Protein AF-A0A381P7U5-F1 (afdb_monomer_lite)

Radius of gyration: 20.7 Å; chains: 1; bounding box: 43×52×46 Å

Structure (mmCIF, N/CA/C/O backbone):
data_AF-A0A381P7U5-F1
#
_entry.id   AF-A0A381P7U5-F1
#
loop_
_atom_site.group_PDB
_atom_site.id
_atom_site.type_symbol
_atom_site.label_atom_id
_atom_site.label_alt_id
_atom_site.label_comp_id
_atom_site.label_asym_id
_atom_site.label_entity_id
_atom_site.label_seq_id
_atom_site.pdbx_PDB_ins_code
_atom_site.Cartn_x
_atom_site.Cartn_y
_atom_site.Cartn_z
_atom_site.occupancy
_atom_site.B_iso_or_equiv
_atom_site.auth_seq_id
_atom_site.auth_comp_id
_atom_site.auth_asym_id
_atom_site.auth_atom_id
_atom_site.pdbx_PDB_model_num
ATOM 1 N N . MET A 1 1 ? 6.113 -30.431 -19.915 1.00 52.41 1 MET A N 1
ATOM 2 C CA . MET A 1 1 ? 6.191 -29.893 -18.535 1.00 52.41 1 MET A CA 1
ATOM 3 C C . MET A 1 1 ? 5.111 -30.551 -17.692 1.00 52.41 1 MET A C 1
ATOM 5 O O . MET A 1 1 ? 3.971 -30.616 -18.134 1.00 52.41 1 MET A O 1
ATOM 9 N N . ASN A 1 2 ? 5.480 -31.118 -16.543 1.00 53.91 2 ASN A N 1
ATOM 10 C CA . ASN A 1 2 ? 4.606 -31.970 -15.734 1.00 53.91 2 ASN A CA 1
ATOM 11 C C . ASN A 1 2 ? 3.598 -31.109 -14.941 1.00 53.91 2 ASN A C 1
ATOM 13 O O . ASN A 1 2 ? 4.009 -30.152 -14.292 1.00 53.91 2 ASN A O 1
ATOM 17 N N . ARG A 1 3 ? 2.288 -31.412 -14.974 1.00 59.19 3 ARG A N 1
ATOM 18 C CA . ARG A 1 3 ? 1.228 -30.559 -14.369 1.00 59.19 3 ARG A CA 1
ATOM 19 C C . ARG A 1 3 ? 1.445 -30.266 -12.874 1.00 59.19 3 ARG A C 1
ATOM 21 O O . ARG A 1 3 ? 1.035 -29.216 -12.385 1.00 59.19 3 ARG A O 1
ATOM 28 N N . LEU A 1 4 ? 2.138 -31.165 -12.176 1.00 63.44 4 LEU A N 1
ATOM 29 C CA . LEU A 1 4 ? 2.492 -31.045 -10.760 1.00 63.44 4 LEU A CA 1
ATOM 30 C C . LEU A 1 4 ? 3.448 -29.870 -10.468 1.00 63.44 4 LEU A C 1
ATOM 32 O O . LEU A 1 4 ? 3.352 -29.265 -9.401 1.00 63.44 4 LEU A O 1
ATOM 36 N N . SER A 1 5 ? 4.319 -29.480 -11.411 1.00 63.09 5 SER A N 1
ATOM 37 C CA . SER A 1 5 ? 5.276 -28.381 -11.190 1.00 63.09 5 SER A CA 1
ATOM 38 C C . SER A 1 5 ? 4.623 -26.997 -11.266 1.00 63.09 5 SER A C 1
ATOM 40 O O . SER A 1 5 ? 5.039 -26.074 -10.570 1.00 63.09 5 SER A O 1
ATOM 42 N N . ILE A 1 6 ? 3.561 -26.855 -12.067 1.00 64.44 6 ILE A N 1
ATOM 43 C CA . ILE A 1 6 ? 2.823 -25.594 -12.231 1.00 64.44 6 ILE A CA 1
ATOM 44 C C . ILE A 1 6 ? 2.071 -25.256 -10.937 1.00 64.44 6 ILE A C 1
ATOM 46 O O . ILE A 1 6 ? 2.144 -24.132 -10.449 1.00 64.44 6 ILE A O 1
ATOM 50 N N . ILE A 1 7 ? 1.399 -26.240 -10.332 1.00 66.44 7 ILE A N 1
ATOM 51 C CA . ILE A 1 7 ? 0.646 -26.039 -9.085 1.00 66.44 7 ILE A CA 1
ATOM 52 C C . ILE A 1 7 ? 1.585 -25.641 -7.938 1.00 66.44 7 ILE A C 1
ATOM 54 O O . ILE A 1 7 ? 1.276 -24.704 -7.207 1.00 66.44 7 ILE A O 1
ATOM 58 N N . SER A 1 8 ? 2.755 -26.279 -7.813 1.00 70.94 8 SER A N 1
ATOM 59 C CA . SER A 1 8 ? 3.735 -25.939 -6.769 1.00 70.94 8 SER A CA 1
ATOM 60 C C . SER A 1 8 ? 4.269 -24.504 -6.896 1.00 70.94 8 SER A C 1
ATOM 62 O O . SER A 1 8 ? 4.424 -23.813 -5.890 1.00 70.94 8 SER A O 1
ATOM 64 N N . TYR A 1 9 ? 4.477 -24.022 -8.126 1.00 75.19 9 TYR A N 1
ATOM 65 C CA . TYR A 1 9 ? 4.972 -22.668 -8.386 1.00 75.19 9 TYR A CA 1
ATOM 66 C C . TYR A 1 9 ? 3.918 -21.583 -8.102 1.00 75.19 9 TYR A C 1
ATOM 68 O O . TYR A 1 9 ? 4.222 -20.540 -7.525 1.00 75.19 9 TYR A O 1
ATOM 76 N N . TYR A 1 10 ? 2.656 -21.830 -8.464 1.00 79.06 10 TYR A N 1
ATOM 77 C CA . TYR A 1 10 ? 1.573 -20.858 -8.281 1.00 79.06 10 TYR A CA 1
ATOM 78 C C . TYR A 1 10 ? 0.824 -20.991 -6.948 1.00 79.06 10 TYR A C 1
ATOM 80 O O . TYR A 1 10 ? -0.001 -20.123 -6.657 1.00 79.06 10 TYR A O 1
ATOM 88 N N . LYS A 1 11 ? 1.116 -22.005 -6.115 1.00 82.75 11 LYS A N 1
ATOM 89 C CA . LYS A 1 11 ? 0.393 -22.278 -4.856 1.00 82.75 11 LYS A CA 1
ATOM 90 C C . LYS A 1 11 ? 0.226 -21.036 -3.984 1.00 82.75 11 LYS A C 1
ATOM 92 O O . LYS A 1 11 ? -0.879 -20.738 -3.552 1.00 82.75 11 LYS A O 1
ATOM 97 N N . TRP A 1 12 ? 1.289 -20.254 -3.809 1.00 78.62 12 TRP A N 1
ATOM 98 C CA . TRP A 1 12 ? 1.266 -19.050 -2.978 1.00 78.62 12 TRP A CA 1
ATOM 99 C C . TRP A 1 12 ? 0.408 -17.934 -3.572 1.00 78.62 12 TRP A C 1
ATOM 101 O O . TRP A 1 12 ? -0.322 -17.269 -2.842 1.00 78.62 12 TRP A O 1
ATOM 111 N N . LYS A 1 13 ? 0.432 -17.765 -4.900 1.00 82.31 13 LYS A N 1
ATOM 112 C CA . LYS A 1 13 ? -0.448 -16.810 -5.585 1.00 82.31 13 LYS A CA 1
ATOM 113 C C . LYS A 1 13 ? -1.907 -17.239 -5.450 1.00 82.31 13 LYS A C 1
ATOM 115 O O . LYS A 1 13 ? -2.740 -16.418 -5.090 1.00 82.31 13 LYS A O 1
ATOM 120 N N . ILE A 1 14 ? -2.208 -18.514 -5.684 1.00 86.38 14 ILE A N 1
ATOM 121 C CA . ILE A 1 14 ? -3.569 -19.055 -5.576 1.00 86.38 14 ILE A CA 1
ATOM 122 C C . ILE A 1 14 ? -4.095 -18.907 -4.142 1.00 86.38 14 ILE A C 1
ATOM 124 O O . ILE A 1 14 ? -5.218 -18.447 -3.958 1.00 86.38 14 ILE A O 1
ATOM 128 N N . LEU A 1 15 ? -3.275 -19.218 -3.133 1.00 88.25 15 LEU A N 1
ATOM 129 C CA . LEU A 1 15 ? -3.626 -19.038 -1.722 1.00 88.25 15 LEU A CA 1
ATOM 130 C C . LEU A 1 15 ? -3.909 -17.572 -1.386 1.00 88.25 15 LEU A C 1
ATOM 132 O O . LEU A 1 15 ? -4.929 -17.278 -0.769 1.00 88.25 15 LEU A O 1
ATOM 136 N N . PHE A 1 16 ? -3.053 -16.648 -1.828 1.00 86.06 16 PHE A N 1
ATOM 137 C CA . PHE A 1 16 ? -3.252 -15.217 -1.598 1.00 86.06 16 PHE A CA 1
ATOM 138 C C . PHE A 1 16 ? -4.560 -14.709 -2.224 1.00 86.06 16 PHE A C 1
ATOM 140 O O . PHE A 1 16 ? -5.354 -14.053 -1.551 1.00 86.06 16 PHE A O 1
ATOM 147 N N . TRP A 1 17 ? -4.820 -15.057 -3.489 1.00 86.50 17 TRP A N 1
ATOM 148 C CA . TRP A 1 17 ? -6.068 -14.697 -4.168 1.00 86.50 17 TRP A CA 1
ATOM 149 C C . TRP A 1 17 ? -7.292 -15.332 -3.500 1.00 86.50 17 TRP A C 1
ATOM 151 O O . TRP A 1 17 ? -8.317 -14.668 -3.360 1.00 86.50 17 TRP A O 1
ATOM 161 N N . GLY A 1 18 ? -7.178 -16.579 -3.035 1.00 91.62 18 GLY A N 1
ATOM 162 C CA . GLY A 1 18 ? -8.232 -17.261 -2.285 1.00 91.62 18 GLY A CA 1
ATOM 163 C C . GLY A 1 18 ? -8.567 -16.558 -0.968 1.00 91.62 18 GLY A C 1
ATOM 164 O O . GLY A 1 18 ? -9.740 -16.325 -0.680 1.00 91.62 18 GLY A O 1
ATOM 165 N N . ILE A 1 19 ? -7.551 -16.150 -0.201 1.00 91.88 19 ILE A N 1
ATOM 166 C CA . ILE A 1 19 ? -7.729 -15.392 1.046 1.00 91.88 19 ILE A CA 1
ATOM 167 C C . ILE A 1 19 ? -8.399 -14.045 0.767 1.00 91.88 19 ILE A C 1
ATOM 169 O O . ILE A 1 19 ? -9.360 -13.692 1.445 1.00 91.88 19 ILE A O 1
ATOM 173 N N . LEU A 1 20 ? -7.936 -13.313 -0.250 1.00 88.12 20 LEU A N 1
ATOM 174 C CA . LEU A 1 20 ? -8.496 -12.014 -0.623 1.00 88.12 20 LEU A CA 1
ATOM 175 C C . LEU A 1 20 ? -9.989 -12.118 -0.981 1.00 88.12 20 LEU A C 1
ATOM 177 O O . LEU A 1 20 ? -10.805 -11.369 -0.445 1.00 88.12 20 LEU A O 1
ATOM 181 N N . PHE A 1 21 ? -10.352 -13.064 -1.855 1.00 89.75 21 PHE A N 1
ATOM 182 C CA . PHE A 1 21 ? -11.747 -13.288 -2.245 1.00 89.75 21 PHE A CA 1
ATOM 183 C C . PHE A 1 21 ? -12.611 -13.726 -1.064 1.00 89.75 21 PHE A C 1
ATOM 185 O O . PHE A 1 21 ? -13.737 -13.250 -0.929 1.00 89.75 21 PHE A O 1
ATOM 192 N N . SER A 1 22 ? -12.078 -14.585 -0.193 1.00 91.81 22 SER A N 1
ATOM 193 C CA . SER A 1 22 ? -12.763 -15.011 1.029 1.00 91.81 22 SER A CA 1
ATOM 194 C C . SER A 1 22 ? -13.061 -13.825 1.949 1.00 91.81 22 SER A C 1
ATOM 196 O O . SER A 1 22 ? -14.179 -13.688 2.435 1.00 91.81 22 SER A O 1
ATOM 198 N N . LEU A 1 23 ? -12.106 -12.909 2.123 1.00 88.94 23 LEU A N 1
ATOM 199 C CA . LEU A 1 23 ? -12.251 -11.741 2.995 1.00 88.94 23 LEU A CA 1
ATOM 200 C C . LEU A 1 23 ? -13.290 -10.748 2.453 1.00 88.94 23 LEU A C 1
ATOM 202 O O . LEU A 1 23 ? -14.129 -10.257 3.207 1.00 88.94 23 LEU A O 1
ATOM 206 N N . ILE A 1 24 ? -13.294 -10.510 1.137 1.00 88.38 24 ILE A N 1
ATOM 207 C CA . ILE A 1 24 ? -14.327 -9.698 0.473 1.00 88.38 24 ILE A CA 1
ATOM 208 C C . ILE A 1 24 ? -15.697 -10.380 0.589 1.00 88.38 24 ILE A C 1
ATOM 210 O O . ILE A 1 24 ? -16.678 -9.728 0.937 1.00 88.38 24 ILE A O 1
ATOM 214 N N . GLY A 1 25 ? -15.772 -11.693 0.351 1.00 88.69 25 GLY A N 1
ATOM 215 C CA . GLY A 1 25 ? -17.004 -12.472 0.493 1.00 88.69 25 GLY A CA 1
ATOM 216 C C . GLY A 1 25 ? -17.563 -12.424 1.915 1.00 88.69 25 GLY A C 1
ATOM 217 O O . GLY A 1 25 ? -18.745 -12.147 2.100 1.00 88.69 25 GLY A O 1
ATOM 218 N N . ALA A 1 26 ? -16.709 -12.594 2.924 1.00 88.31 26 ALA A N 1
ATOM 219 C CA . ALA A 1 26 ? -17.079 -12.481 4.329 1.00 88.31 26 ALA A CA 1
ATOM 220 C C . ALA A 1 26 ? -17.576 -11.070 4.676 1.00 88.31 26 ALA A C 1
ATOM 222 O O . ALA A 1 26 ? -18.598 -10.931 5.345 1.00 88.31 26 ALA A O 1
ATOM 223 N N . ALA A 1 27 ? -16.914 -10.023 4.173 1.00 85.38 27 ALA A N 1
ATOM 224 C CA . ALA A 1 27 ? -17.350 -8.641 4.362 1.00 85.38 27 ALA A CA 1
ATOM 225 C C . ALA A 1 27 ? -18.709 -8.350 3.705 1.00 85.38 27 ALA A C 1
ATOM 227 O O . ALA A 1 27 ? -19.454 -7.508 4.197 1.00 85.38 27 ALA A O 1
ATOM 228 N N . LEU A 1 28 ? -19.060 -9.039 2.618 1.00 87.56 28 LEU A N 1
ATOM 229 C CA . LEU A 1 28 ? -20.379 -8.914 2.000 1.00 87.56 28 LEU A CA 1
ATOM 230 C C . LEU A 1 28 ? -21.443 -9.711 2.760 1.00 87.56 28 LEU A C 1
ATOM 232 O O . LEU A 1 28 ? -22.518 -9.178 2.998 1.00 87.56 28 LEU A O 1
ATOM 236 N N . VAL A 1 29 ? -21.164 -10.949 3.170 1.00 88.31 29 VAL A N 1
ATOM 237 C CA . VAL A 1 29 ? -22.148 -11.813 3.847 1.00 88.31 29 VAL A CA 1
ATOM 238 C C . VAL A 1 29 ? -22.403 -11.361 5.285 1.00 88.31 29 VAL A C 1
ATOM 240 O O . VAL A 1 29 ? -23.548 -11.124 5.653 1.00 88.31 29 VAL A O 1
ATOM 243 N N . TYR A 1 30 ? -21.343 -11.193 6.074 1.00 86.81 30 TYR A N 1
ATOM 244 C CA . TYR A 1 30 ? -21.431 -10.862 7.498 1.00 86.81 30 TYR A CA 1
ATOM 245 C C . TYR A 1 30 ? -21.380 -9.356 7.765 1.00 86.81 30 TYR A C 1
ATOM 247 O O . TYR A 1 30 ? -21.740 -8.906 8.847 1.00 86.81 30 TYR A O 1
ATOM 255 N N . GLY A 1 31 ? -20.969 -8.545 6.786 1.00 82.88 31 GLY A N 1
ATOM 256 C CA . GLY A 1 31 ? -20.882 -7.090 6.930 1.00 82.88 31 GLY A CA 1
ATOM 257 C C . GLY A 1 31 ? -22.123 -6.414 7.524 1.00 82.88 31 GLY A C 1
ATOM 258 O O . GLY A 1 31 ? -21.950 -5.600 8.433 1.00 82.88 31 GLY A O 1
ATOM 259 N N . PRO A 1 32 ? -23.358 -6.752 7.099 1.00 82.69 32 PRO A N 1
ATOM 260 C CA . PRO A 1 32 ? -24.570 -6.166 7.670 1.00 82.69 32 PRO A CA 1
ATOM 261 C C . PRO A 1 32 ? -24.717 -6.388 9.178 1.00 82.69 32 PRO A C 1
ATOM 263 O O . PRO A 1 32 ? -25.159 -5.480 9.876 1.00 82.69 32 PRO A O 1
ATOM 266 N N . GLU A 1 33 ? -24.309 -7.555 9.686 1.00 86.06 33 GLU A N 1
ATOM 267 C CA . GLU A 1 33 ? -24.389 -7.901 11.114 1.00 86.06 33 GLU A CA 1
ATOM 268 C C . GLU A 1 33 ? -23.439 -7.043 11.964 1.00 86.06 33 GLU A C 1
ATOM 270 O O . GLU A 1 33 ? -23.730 -6.742 13.119 1.00 86.06 33 GLU A O 1
ATOM 275 N N . TYR A 1 34 ? -22.339 -6.576 11.368 1.00 82.00 34 TYR A N 1
ATOM 276 C CA . TYR A 1 34 ? -21.336 -5.715 12.002 1.00 82.00 34 TYR A CA 1
ATOM 277 C C . TYR A 1 34 ? -21.487 -4.225 11.641 1.00 82.00 34 TYR A C 1
ATOM 279 O O . TYR A 1 34 ? -20.594 -3.425 11.923 1.00 82.00 34 TYR A O 1
ATOM 287 N N . GLY A 1 35 ? -22.594 -3.827 11.001 1.00 83.06 35 GLY A N 1
ATOM 288 C CA . GLY A 1 35 ? -22.849 -2.435 10.604 1.00 83.06 35 GLY A CA 1
ATOM 289 C C . GLY A 1 35 ? -22.036 -1.948 9.395 1.00 83.06 35 GLY A C 1
ATOM 290 O O . GLY A 1 35 ? -22.005 -0.751 9.105 1.00 83.06 35 GLY A O 1
ATOM 291 N N . ILE A 1 36 ? -21.386 -2.854 8.663 1.00 83.50 36 ILE A N 1
ATOM 292 C CA . ILE A 1 36 ? -20.657 -2.547 7.432 1.00 83.50 36 ILE A CA 1
ATOM 293 C C . ILE A 1 36 ? -21.657 -2.475 6.275 1.00 83.50 36 ILE A C 1
ATOM 295 O O . ILE A 1 36 ? -22.311 -3.454 5.913 1.00 83.50 36 ILE A O 1
ATOM 299 N N . ASN A 1 37 ? -21.752 -1.308 5.639 1.00 88.44 37 ASN A N 1
ATOM 300 C CA . ASN A 1 37 ? -22.609 -1.133 4.474 1.00 88.44 37 ASN A CA 1
ATOM 301 C C . ASN A 1 37 ? -21.995 -1.826 3.245 1.00 88.44 37 ASN A C 1
ATOM 303 O O . ASN A 1 37 ? -21.015 -1.347 2.672 1.00 88.44 37 ASN A O 1
ATOM 307 N N . GLN A 1 38 ? -22.618 -2.919 2.802 1.00 87.25 38 GLN A N 1
ATOM 308 C CA . GLN A 1 38 ? -22.199 -3.700 1.632 1.00 87.25 38 GLN A CA 1
ATOM 309 C C . GLN A 1 38 ? -21.999 -2.840 0.375 1.00 87.25 38 GLN A C 1
ATOM 311 O O . GLN A 1 38 ? -21.076 -3.085 -0.398 1.00 87.25 38 GLN A O 1
ATOM 316 N N . ARG A 1 39 ? -22.820 -1.798 0.171 1.00 88.81 39 ARG A N 1
ATOM 317 C CA . ARG A 1 39 ? -22.693 -0.906 -0.996 1.00 88.81 39 ARG A CA 1
ATOM 318 C C . ARG A 1 39 ? -21.367 -0.155 -0.985 1.00 88.81 39 ARG A C 1
ATOM 320 O O . ARG A 1 39 ? -20.765 0.022 -2.037 1.00 88.81 39 ARG A O 1
ATOM 327 N N . ILE A 1 40 ? -20.907 0.254 0.198 1.00 87.81 40 ILE A N 1
ATOM 328 C CA . ILE A 1 40 ? -19.611 0.918 0.371 1.00 87.81 40 ILE A CA 1
ATOM 329 C C . ILE A 1 40 ? -18.483 -0.070 0.080 1.00 87.81 40 ILE A C 1
ATOM 331 O O . ILE A 1 40 ? -17.552 0.283 -0.635 1.00 87.81 40 ILE A O 1
ATOM 335 N N . VAL A 1 41 ? -18.592 -1.311 0.567 1.00 88.81 41 VAL A N 1
ATOM 336 C CA . VAL A 1 41 ? -17.601 -2.366 0.296 1.00 88.81 41 VAL A CA 1
ATOM 337 C C . VAL A 1 41 ? -17.463 -2.590 -1.208 1.00 88.81 41 VAL A C 1
ATOM 339 O O . VAL A 1 41 ? -16.362 -2.474 -1.734 1.00 88.81 41 VAL A O 1
ATOM 342 N N . VAL A 1 42 ? -18.575 -2.811 -1.918 1.00 90.62 42 VAL A N 1
ATOM 343 C CA . VAL A 1 42 ? -18.565 -3.011 -3.377 1.00 90.62 42 VAL A CA 1
ATOM 344 C C . VAL A 1 42 ? -17.992 -1.795 -4.101 1.00 90.62 42 VAL A C 1
ATOM 346 O O . VAL A 1 42 ? -17.148 -1.955 -4.980 1.00 90.62 42 VAL A O 1
ATOM 349 N N . LEU A 1 43 ? -18.403 -0.581 -3.725 1.00 93.50 43 LEU A N 1
ATOM 350 C CA . LEU A 1 43 ? -17.911 0.647 -4.348 1.00 93.50 43 LEU A CA 1
ATOM 351 C C . LEU A 1 43 ? -16.396 0.783 -4.173 1.00 93.50 43 LEU A C 1
ATOM 353 O O . LEU A 1 43 ? -15.692 1.011 -5.153 1.00 93.50 43 LEU A O 1
ATOM 357 N N . ILE A 1 44 ? -15.880 0.582 -2.957 1.00 90.75 44 ILE A N 1
ATOM 358 C CA . ILE A 1 44 ? -14.441 0.634 -2.676 1.00 90.75 44 ILE A CA 1
ATOM 359 C C . ILE A 1 44 ? -13.702 -0.445 -3.469 1.00 90.75 44 ILE A C 1
ATOM 361 O O . ILE A 1 44 ? -12.697 -0.138 -4.104 1.00 90.75 44 ILE A O 1
ATOM 365 N N . THR A 1 45 ? -14.196 -1.686 -3.484 1.00 91.62 45 THR A N 1
ATOM 366 C CA . THR A 1 45 ? -13.569 -2.780 -4.238 1.00 91.62 45 THR A CA 1
ATOM 367 C C . THR A 1 45 ? -13.511 -2.474 -5.734 1.00 91.62 45 THR A C 1
ATOM 369 O O . THR A 1 45 ? -12.470 -2.681 -6.354 1.00 91.62 45 THR A O 1
ATOM 372 N N . VAL A 1 46 ? -14.587 -1.938 -6.316 1.00 93.62 46 VAL A N 1
ATOM 373 C CA . VAL A 1 46 ? -14.634 -1.562 -7.737 1.00 93.62 46 VAL A CA 1
ATOM 374 C C . VAL A 1 46 ? -13.687 -0.402 -8.031 1.00 93.62 46 VAL A C 1
ATOM 376 O O . VAL A 1 46 ? -12.904 -0.484 -8.975 1.00 93.62 46 VAL A O 1
ATOM 379 N N . VAL A 1 47 ? -13.713 0.657 -7.216 1.00 94.62 47 VAL A N 1
ATOM 380 C CA . VAL A 1 47 ? -12.829 1.819 -7.387 1.00 94.62 47 VAL A CA 1
ATOM 381 C C . VAL A 1 47 ? -11.365 1.399 -7.292 1.00 94.62 47 VAL A C 1
ATOM 383 O O . VAL A 1 47 ? -10.581 1.747 -8.172 1.00 94.62 47 VAL A O 1
ATOM 386 N N . LEU A 1 48 ? -11.000 0.609 -6.278 1.00 91.00 48 LEU A N 1
ATOM 387 C CA . LEU A 1 48 ? -9.642 0.087 -6.132 1.00 91.00 48 LEU A CA 1
ATOM 388 C C . LEU A 1 48 ? -9.260 -0.815 -7.307 1.00 91.00 48 LEU A C 1
ATOM 390 O O . LEU A 1 48 ? -8.165 -0.669 -7.841 1.00 91.00 48 LEU A O 1
ATOM 394 N N . GLY A 1 49 ? -10.162 -1.690 -7.758 1.00 91.31 49 GLY A N 1
ATOM 395 C CA . GLY A 1 49 ? -9.928 -2.563 -8.906 1.00 91.31 49 GLY A CA 1
ATOM 396 C C . GLY A 1 49 ? -9.640 -1.782 -10.189 1.00 91.31 49 GLY A C 1
ATOM 397 O O . GLY A 1 49 ? -8.625 -2.022 -10.840 1.00 91.31 49 GLY A O 1
ATOM 398 N N . ILE A 1 50 ? -10.486 -0.803 -10.525 1.00 94.25 50 ILE A N 1
ATOM 399 C CA . ILE A 1 50 ? -10.287 0.068 -11.694 1.00 94.25 50 ILE A CA 1
ATOM 400 C C . ILE A 1 50 ? -8.979 0.848 -11.550 1.00 94.25 50 ILE A C 1
ATOM 402 O O . ILE A 1 50 ? -8.173 0.880 -12.479 1.00 94.25 50 ILE A O 1
ATOM 406 N N . PHE A 1 51 ? -8.731 1.432 -10.378 1.00 90.94 51 PHE A N 1
ATOM 407 C CA . PHE A 1 51 ? -7.521 2.198 -10.108 1.00 90.94 51 PHE A CA 1
ATOM 408 C C . PHE A 1 51 ? -6.249 1.359 -10.296 1.00 90.94 51 PHE A C 1
ATOM 410 O O . PHE A 1 51 ? -5.323 1.790 -10.985 1.00 90.94 51 PHE A O 1
ATOM 417 N N . THR A 1 52 ? -6.212 0.136 -9.753 1.00 91.12 52 THR A N 1
ATOM 418 C CA . THR A 1 52 ? -5.084 -0.790 -9.929 1.00 91.12 52 THR A CA 1
ATOM 419 C C . THR A 1 52 ? -4.886 -1.163 -11.395 1.00 91.12 52 THR A C 1
ATOM 421 O O . THR A 1 52 ? -3.743 -1.212 -11.851 1.00 91.12 52 THR A O 1
ATOM 424 N N . GLN A 1 53 ? -5.963 -1.387 -12.154 1.00 92.62 53 GLN A N 1
ATOM 425 C CA . GLN A 1 53 ? -5.865 -1.724 -13.577 1.00 92.62 53 GLN A CA 1
ATOM 426 C C . GLN A 1 53 ? -5.323 -0.558 -14.408 1.00 92.62 53 GLN A C 1
ATOM 428 O O . GLN A 1 53 ? -4.434 -0.759 -15.231 1.00 92.62 53 GLN A O 1
ATOM 433 N N . VAL A 1 54 ? -5.785 0.668 -14.148 1.00 92.38 54 VAL A N 1
ATOM 434 C CA . VAL A 1 54 ? -5.279 1.875 -14.819 1.00 92.38 54 VAL A CA 1
ATOM 435 C C . VAL A 1 54 ? -3.790 2.065 -14.535 1.00 92.38 54 VAL A C 1
ATOM 437 O O . VAL A 1 54 ? -3.005 2.245 -15.465 1.00 92.38 54 VAL A O 1
ATOM 440 N N . PHE A 1 55 ? -3.377 1.955 -13.269 1.00 87.94 55 PHE A N 1
ATOM 441 C CA . PHE A 1 55 ? -1.964 2.042 -12.901 1.00 87.94 55 PHE A CA 1
ATOM 442 C C . PHE A 1 55 ? -1.128 0.946 -13.558 1.00 87.94 55 PHE A C 1
ATOM 444 O O . PHE A 1 55 ? -0.074 1.244 -14.107 1.00 87.94 55 PHE A O 1
ATOM 451 N N . THR A 1 56 ? -1.604 -0.301 -13.544 1.00 91.00 56 THR A N 1
ATOM 452 C CA . THR A 1 56 ? -0.916 -1.434 -14.184 1.00 91.00 56 THR A CA 1
ATOM 453 C C . THR A 1 56 ? -0.782 -1.228 -15.692 1.00 91.00 56 THR A C 1
ATOM 455 O O . THR A 1 56 ? 0.275 -1.486 -16.260 1.00 91.00 56 THR A O 1
ATOM 458 N N . GLY A 1 57 ? -1.822 -0.707 -16.346 1.00 90.19 57 GLY A N 1
ATOM 459 C CA . GLY A 1 57 ? -1.787 -0.356 -17.762 1.00 90.19 57 GLY A CA 1
ATOM 460 C C . GLY A 1 57 ? -0.712 0.688 -18.054 1.00 90.19 57 GLY A C 1
ATOM 461 O O . GLY A 1 57 ? 0.170 0.453 -18.876 1.00 90.19 57 GLY A O 1
ATOM 462 N N . ILE A 1 58 ? -0.714 1.800 -17.317 1.00 89.00 58 ILE A N 1
ATOM 463 C CA . ILE A 1 58 ? 0.280 2.870 -17.473 1.00 89.00 58 ILE A CA 1
ATOM 464 C C . ILE A 1 58 ? 1.700 2.349 -17.211 1.00 89.00 58 ILE A C 1
ATOM 466 O O . ILE A 1 58 ? 2.596 2.584 -18.019 1.00 89.00 58 ILE A O 1
ATOM 470 N N . THR A 1 59 ? 1.926 1.610 -16.123 1.00 86.50 59 THR A N 1
ATOM 471 C CA . THR A 1 59 ? 3.260 1.083 -15.801 1.00 86.50 59 THR A CA 1
ATOM 472 C C . THR A 1 59 ? 3.729 0.048 -16.816 1.00 86.50 59 THR A C 1
ATOM 474 O O . THR A 1 59 ? 4.910 0.048 -17.152 1.00 86.50 59 THR A O 1
ATOM 477 N N . SER A 1 60 ? 2.831 -0.782 -17.356 1.00 89.31 60 SER A N 1
ATOM 478 C CA . SER A 1 60 ? 3.167 -1.742 -18.413 1.00 89.31 60 SER A CA 1
ATOM 479 C C . SER A 1 60 ? 3.604 -1.049 -19.705 1.00 89.31 60 SER A C 1
ATOM 481 O O . SER A 1 60 ? 4.605 -1.448 -20.293 1.00 89.31 60 SER A O 1
ATOM 483 N N . LEU A 1 61 ? 2.932 0.041 -20.098 1.00 90.38 61 LEU A N 1
ATOM 484 C CA . LEU A 1 61 ? 3.318 0.851 -21.257 1.00 90.38 61 LEU A CA 1
ATOM 485 C C . LEU A 1 61 ? 4.673 1.528 -21.041 1.00 90.38 61 LEU A C 1
ATOM 487 O O . LEU A 1 61 ? 5.516 1.532 -21.933 1.00 90.38 61 LEU A O 1
ATOM 491 N N . ILE A 1 62 ? 4.909 2.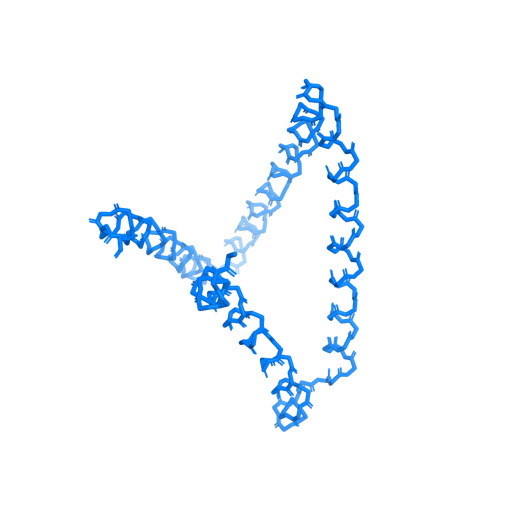058 -19.840 1.00 87.94 62 ILE A N 1
ATOM 492 C CA . ILE A 1 62 ? 6.189 2.672 -19.482 1.00 87.94 62 ILE A CA 1
ATOM 493 C C . ILE A 1 62 ? 7.316 1.623 -19.473 1.00 87.94 62 ILE A C 1
ATOM 495 O O . ILE A 1 62 ? 8.423 1.913 -19.925 1.00 87.94 62 ILE A O 1
ATOM 499 N N . ALA A 1 63 ? 7.046 0.396 -19.019 1.00 86.69 63 ALA A N 1
ATOM 500 C CA . ALA A 1 63 ? 8.022 -0.694 -18.972 1.00 86.69 63 ALA A CA 1
ATOM 501 C C . ALA A 1 63 ? 8.485 -1.174 -20.360 1.00 86.69 63 ALA A C 1
ATOM 503 O O . ALA A 1 63 ? 9.565 -1.754 -20.464 1.00 86.69 63 ALA A O 1
ATOM 504 N N . LEU A 1 64 ? 7.725 -0.895 -21.427 1.00 91.00 64 LEU A N 1
ATOM 505 C CA . LEU A 1 64 ? 8.156 -1.158 -22.806 1.00 91.00 64 LEU A CA 1
ATOM 506 C C . LEU A 1 64 ? 9.326 -0.267 -23.243 1.00 91.00 64 LEU A C 1
ATOM 508 O O . LEU A 1 64 ? 9.979 -0.574 -24.237 1.00 91.00 64 LEU A O 1
ATOM 512 N N . ILE A 1 65 ? 9.602 0.825 -22.521 1.00 91.19 65 ILE A N 1
ATOM 513 C CA . ILE A 1 65 ? 10.717 1.730 -22.798 1.00 91.19 65 ILE A CA 1
ATOM 514 C C . ILE A 1 65 ? 11.880 1.361 -21.858 1.00 91.19 65 ILE A C 1
ATOM 516 O O . ILE A 1 65 ? 11.920 1.835 -20.720 1.00 91.19 65 ILE A O 1
ATOM 520 N N . PRO A 1 66 ? 12.854 0.543 -22.297 1.00 79.00 66 PRO A N 1
ATOM 521 C CA . PRO A 1 66 ? 13.811 -0.117 -21.403 1.00 79.00 66 PRO A CA 1
ATOM 522 C C . PRO A 1 66 ? 14.726 0.848 -20.644 1.00 79.00 66 PRO A C 1
ATOM 524 O O . PRO A 1 66 ? 15.075 0.588 -19.496 1.00 79.00 66 PRO A O 1
ATOM 527 N N . PHE A 1 67 ? 15.105 1.971 -21.260 1.00 84.44 67 PHE A N 1
ATOM 528 C CA . PHE A 1 67 ? 15.987 2.947 -20.621 1.00 84.44 67 PHE A CA 1
ATOM 529 C C . PHE A 1 67 ? 15.198 4.025 -19.875 1.00 84.44 67 PHE A C 1
ATOM 531 O O . PHE A 1 67 ? 15.338 4.158 -18.665 1.00 84.44 67 PHE A O 1
ATOM 538 N N . PHE A 1 68 ? 14.328 4.770 -20.565 1.00 86.31 68 PHE A N 1
ATOM 539 C CA . PHE A 1 68 ? 13.616 5.912 -19.977 1.00 86.31 68 PHE A CA 1
ATOM 540 C C . PHE A 1 68 ? 12.423 5.533 -19.099 1.00 86.31 68 PHE A C 1
ATOM 542 O O . PHE A 1 68 ? 12.058 6.309 -18.217 1.00 86.31 68 PHE A O 1
ATOM 549 N N . GLY A 1 69 ? 11.834 4.351 -19.288 1.00 84.06 69 GLY A N 1
ATOM 550 C CA . GLY A 1 69 ? 10.660 3.922 -18.536 1.00 84.06 69 GLY A CA 1
ATOM 551 C C . GLY A 1 69 ? 10.877 3.934 -17.018 1.00 84.06 69 GLY A C 1
ATOM 552 O O . GLY A 1 69 ? 10.154 4.631 -16.298 1.00 84.06 69 GLY A O 1
ATOM 553 N N . PRO A 1 70 ? 11.924 3.263 -16.505 1.00 84.94 70 PRO A N 1
ATOM 554 C CA . PRO A 1 70 ? 12.272 3.312 -15.086 1.00 84.94 70 PRO A CA 1
ATOM 555 C C . PRO A 1 70 ? 12.562 4.725 -14.557 1.00 84.94 70 PRO A C 1
ATOM 557 O O . PRO A 1 70 ? 12.260 5.015 -13.398 1.00 84.94 70 PRO A O 1
ATOM 560 N N . PHE A 1 71 ? 13.126 5.622 -15.374 1.00 88.62 71 PHE A N 1
ATOM 561 C CA . PHE A 1 71 ? 13.375 7.009 -14.962 1.00 88.62 71 PHE A CA 1
ATOM 562 C C . PHE A 1 71 ? 12.076 7.800 -14.811 1.00 88.62 71 PHE A C 1
ATOM 564 O O . PHE A 1 71 ? 11.905 8.478 -13.800 1.00 88.62 71 PHE A O 1
ATOM 571 N N . ILE A 1 72 ? 11.136 7.663 -15.750 1.00 86.75 72 ILE A N 1
ATOM 572 C CA . ILE A 1 72 ? 9.818 8.314 -15.685 1.00 86.75 72 ILE A CA 1
ATOM 573 C C . ILE A 1 72 ? 9.078 7.886 -14.411 1.00 86.75 72 ILE A C 1
ATOM 575 O O . ILE A 1 72 ? 8.569 8.731 -13.674 1.00 86.75 72 ILE A O 1
ATOM 579 N N . LEU A 1 73 ? 9.089 6.584 -14.095 1.00 85.62 73 LEU A N 1
ATOM 580 C CA . LEU A 1 73 ? 8.475 6.072 -12.867 1.00 85.62 73 LEU A CA 1
ATOM 581 C C . LEU A 1 73 ? 9.097 6.686 -11.613 1.00 85.62 73 LEU A C 1
ATOM 583 O O . LEU A 1 73 ? 8.365 7.057 -10.697 1.00 85.62 73 LEU A O 1
ATOM 587 N N . LYS A 1 74 ? 10.426 6.830 -11.563 1.00 86.19 74 LYS A N 1
ATOM 588 C CA . LYS A 1 74 ? 11.122 7.455 -10.428 1.00 86.19 74 LYS A CA 1
ATOM 589 C C . LYS A 1 74 ? 10.775 8.936 -10.296 1.00 86.19 74 LYS A C 1
ATOM 591 O O . LYS A 1 74 ? 10.469 9.379 -9.193 1.00 86.19 74 LYS A O 1
ATOM 596 N N . VAL A 1 75 ? 10.774 9.679 -11.402 1.00 89.62 75 VAL A N 1
ATOM 597 C CA . VAL A 1 75 ? 10.462 11.117 -11.418 1.00 89.62 75 VAL A CA 1
ATOM 598 C C . VAL A 1 75 ? 9.044 11.393 -10.926 1.00 89.62 75 VAL A C 1
ATOM 600 O O . VAL A 1 75 ? 8.839 12.376 -10.229 1.00 89.62 75 VAL A O 1
ATOM 603 N N . ILE A 1 76 ? 8.077 10.526 -11.234 1.00 86.38 76 ILE A N 1
ATOM 604 C CA . ILE A 1 76 ? 6.693 10.685 -10.763 1.00 86.38 76 ILE A CA 1
ATOM 605 C C . ILE A 1 76 ? 6.532 10.169 -9.328 1.00 86.38 76 ILE A C 1
ATOM 607 O O . ILE A 1 76 ? 5.912 10.825 -8.493 1.00 86.38 76 ILE A O 1
ATOM 611 N N . SER A 1 77 ? 7.098 9.001 -9.014 1.00 87.25 77 SER A N 1
ATOM 612 C CA . SER A 1 77 ? 6.865 8.343 -7.723 1.00 87.25 77 SER A CA 1
ATOM 613 C C . SER A 1 77 ? 7.542 9.073 -6.565 1.00 87.25 77 SER A C 1
ATOM 615 O O . SER A 1 77 ? 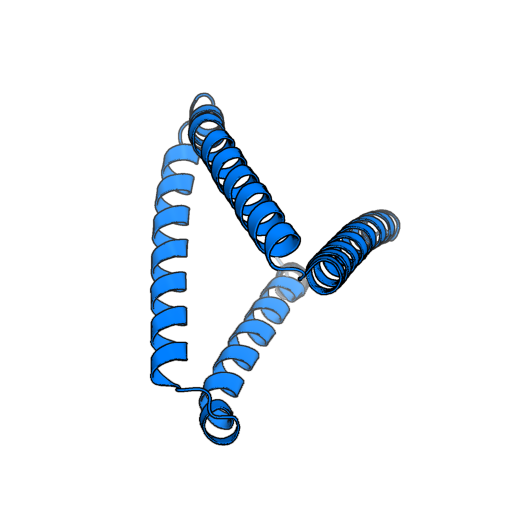6.947 9.197 -5.497 1.00 87.25 77 SER A O 1
ATOM 617 N N . ILE A 1 78 ? 8.768 9.576 -6.752 1.00 89.94 78 ILE A N 1
ATOM 618 C CA . ILE A 1 78 ? 9.541 10.215 -5.676 1.00 89.94 78 ILE A CA 1
ATOM 619 C C . ILE A 1 78 ? 8.811 11.449 -5.104 1.00 89.94 78 ILE A C 1
ATOM 621 O O . ILE A 1 78 ? 8.605 11.488 -3.888 1.00 89.94 78 ILE A O 1
ATOM 625 N N . PRO A 1 79 ? 8.347 12.424 -5.913 1.00 90.69 79 PRO A N 1
ATOM 626 C CA . PRO A 1 79 ? 7.571 13.557 -5.410 1.00 90.69 79 PRO A CA 1
ATOM 627 C C . PRO A 1 79 ? 6.293 13.140 -4.684 1.00 90.69 79 PRO A C 1
ATOM 629 O O . PRO A 1 79 ? 5.991 13.691 -3.629 1.00 90.69 79 PRO A O 1
ATOM 632 N N . VAL A 1 80 ? 5.567 12.141 -5.198 1.00 88.94 80 VAL A N 1
ATOM 633 C CA . VAL A 1 80 ? 4.352 11.629 -4.546 1.00 88.94 80 VAL A CA 1
ATOM 634 C C . VAL A 1 80 ? 4.677 11.075 -3.158 1.00 88.94 80 VAL A C 1
ATOM 636 O O . VAL A 1 80 ? 3.989 11.411 -2.193 1.00 88.94 80 VAL A O 1
ATOM 639 N N . PHE A 1 81 ? 5.757 10.300 -3.021 1.00 89.75 81 PHE A N 1
ATOM 640 C CA . PHE A 1 81 ? 6.220 9.813 -1.720 1.00 89.75 81 PHE A CA 1
ATOM 641 C C . PHE A 1 81 ? 6.545 10.956 -0.755 1.00 89.75 81 PHE A C 1
ATOM 643 O O . PHE A 1 81 ? 6.126 10.905 0.402 1.00 89.75 81 PHE A O 1
ATOM 650 N N . TYR A 1 82 ? 7.237 12.001 -1.215 1.00 92.94 82 TYR A N 1
ATOM 651 C CA . TYR A 1 82 ? 7.547 13.161 -0.376 1.00 92.94 82 TYR A CA 1
ATOM 652 C C . TYR A 1 82 ? 6.300 13.943 0.039 1.00 92.94 82 TYR A C 1
ATOM 654 O O . TYR A 1 82 ? 6.204 14.333 1.200 1.00 92.94 82 TYR A O 1
ATOM 662 N N . ILE A 1 83 ? 5.328 14.129 -0.858 1.00 92.81 83 ILE A N 1
ATOM 663 C CA . ILE A 1 83 ? 4.063 14.804 -0.538 1.00 92.81 83 ILE A CA 1
ATOM 664 C C . ILE A 1 83 ? 3.295 14.013 0.520 1.00 92.81 83 ILE A C 1
ATOM 666 O O . ILE A 1 83 ? 2.886 14.578 1.532 1.00 92.81 83 ILE A O 1
ATOM 670 N N . LEU A 1 84 ? 3.139 12.700 0.333 1.00 90.69 84 LEU A N 1
ATOM 671 C CA . LEU A 1 84 ? 2.458 11.848 1.310 1.00 90.69 84 LEU A CA 1
ATOM 672 C C . LEU A 1 84 ? 3.180 11.853 2.663 1.00 90.69 84 LEU A C 1
ATOM 674 O O . LEU A 1 84 ? 2.535 11.926 3.710 1.00 90.69 84 LEU A O 1
ATOM 678 N N . ASN A 1 85 ? 4.515 11.833 2.652 1.00 91.81 85 ASN A N 1
ATOM 679 C CA . ASN A 1 85 ? 5.311 11.929 3.869 1.00 91.81 85 ASN A CA 1
ATOM 680 C C . ASN A 1 85 ? 5.090 13.279 4.568 1.00 91.81 85 ASN A C 1
ATOM 682 O O . ASN A 1 85 ? 4.785 13.304 5.759 1.00 91.81 85 ASN A O 1
ATOM 686 N N . ALA A 1 86 ? 5.148 14.387 3.824 1.00 94.12 86 ALA A N 1
ATOM 687 C CA . ALA A 1 86 ? 4.904 15.732 4.335 1.00 94.12 86 ALA A CA 1
ATOM 688 C C . ALA A 1 86 ? 3.502 15.869 4.946 1.00 94.12 86 ALA A C 1
ATOM 690 O O . ALA A 1 86 ? 3.366 16.397 6.049 1.00 94.12 86 ALA A O 1
ATOM 691 N N . VAL A 1 87 ? 2.468 15.323 4.296 1.00 95.00 87 VAL A N 1
ATOM 692 C CA . VAL A 1 87 ? 1.109 15.259 4.858 1.00 95.00 87 VAL A CA 1
ATOM 693 C C . VAL A 1 87 ? 1.109 14.486 6.177 1.00 95.00 87 VAL A C 1
ATOM 695 O O . VAL A 1 87 ? 0.543 14.960 7.160 1.00 95.00 87 VAL A O 1
ATOM 698 N N . GLY A 1 88 ? 1.798 13.344 6.245 1.00 88.44 88 GLY A N 1
ATOM 699 C CA . GLY A 1 88 ? 1.954 12.575 7.481 1.00 88.44 88 GLY A CA 1
ATOM 700 C C . GLY A 1 88 ? 2.595 13.377 8.620 1.00 88.44 88 GLY A C 1
ATOM 701 O O . GLY A 1 88 ? 2.136 13.300 9.765 1.00 88.44 88 GLY A O 1
ATOM 702 N N . TRP A 1 89 ? 3.606 14.198 8.324 1.00 91.50 89 TRP A N 1
ATOM 703 C CA . TRP A 1 89 ? 4.215 15.111 9.298 1.00 91.50 89 TRP A CA 1
ATOM 704 C C . TRP A 1 89 ? 3.269 16.227 9.732 1.00 91.50 89 TRP A C 1
ATOM 706 O O . TRP A 1 89 ? 3.161 16.487 10.929 1.00 91.50 89 TRP A O 1
ATOM 716 N N . ILE A 1 90 ? 2.546 16.847 8.797 1.00 93.75 90 ILE A N 1
ATOM 717 C CA . ILE A 1 90 ? 1.568 17.901 9.101 1.00 93.75 90 ILE A CA 1
ATOM 718 C C . ILE A 1 90 ? 0.469 17.350 10.013 1.00 93.75 90 ILE A C 1
ATOM 720 O O . ILE A 1 90 ? 0.195 17.923 11.067 1.00 93.75 90 ILE A O 1
ATOM 724 N N . VAL A 1 91 ? -0.119 16.207 9.654 1.00 91.88 91 VAL A N 1
ATOM 725 C CA . VAL A 1 91 ? -1.153 15.543 10.460 1.00 91.88 91 VAL A CA 1
ATOM 726 C C . VAL A 1 91 ? -0.606 15.175 11.840 1.00 91.88 91 VAL A C 1
ATOM 728 O O . VAL A 1 91 ? -1.274 15.426 12.843 1.00 91.88 91 VAL A O 1
ATOM 731 N N . SER A 1 92 ? 0.629 14.665 11.915 1.00 88.25 92 SER A N 1
ATOM 732 C CA . SER A 1 92 ? 1.301 14.380 13.1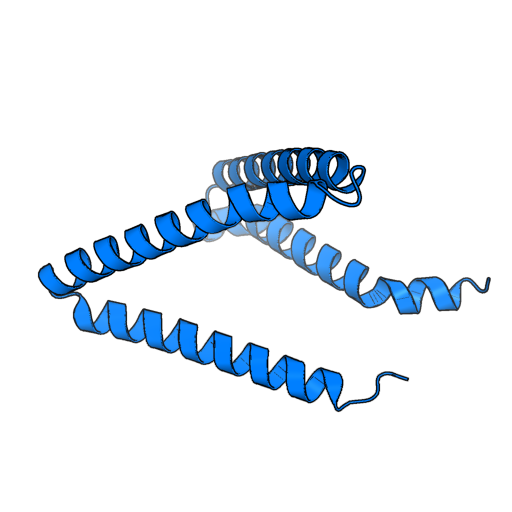91 1.00 88.25 92 SER A CA 1
ATOM 733 C C . SER A 1 92 ? 1.456 15.639 14.050 1.00 88.25 92 SER A C 1
ATOM 735 O O . SER A 1 92 ? 1.149 15.611 15.239 1.00 88.25 92 SER A O 1
ATOM 737 N N . GLY A 1 93 ? 1.886 16.756 13.459 1.00 91.25 93 GLY A N 1
ATOM 738 C CA . GLY A 1 93 ? 2.040 18.033 14.158 1.00 91.25 93 GLY A CA 1
ATOM 739 C C . GLY A 1 93 ? 0.711 18.584 14.677 1.00 91.25 93 GLY A C 1
ATOM 740 O O . GLY A 1 93 ? 0.622 19.021 15.825 1.00 91.25 93 GLY A O 1
ATOM 741 N N . VAL A 1 94 ? -0.352 18.499 13.871 1.00 92.94 94 VAL A N 1
ATOM 742 C CA . VAL A 1 94 ? -1.709 18.893 14.285 1.00 92.94 94 VAL A CA 1
ATOM 743 C C . VAL A 1 94 ? -2.222 18.000 15.417 1.00 92.94 94 VAL A C 1
ATOM 745 O O . VAL A 1 94 ? -2.811 18.509 16.370 1.00 92.94 94 VAL A O 1
ATOM 748 N N . ALA A 1 95 ? -1.982 16.689 15.350 1.00 89.62 95 ALA A N 1
ATOM 749 C CA . ALA A 1 95 ? -2.382 15.742 16.390 1.00 89.62 95 ALA A CA 1
ATOM 750 C C . ALA A 1 95 ? -1.674 16.022 17.725 1.00 89.62 95 ALA A C 1
ATOM 752 O O . ALA A 1 95 ? -2.331 16.064 18.765 1.00 89.62 95 ALA A O 1
ATOM 753 N N . ILE A 1 96 ? -0.366 16.306 17.688 1.00 91.94 96 ILE A N 1
ATOM 754 C CA . ILE A 1 96 ? 0.418 16.698 18.869 1.00 91.94 96 ILE A CA 1
ATOM 755 C C . ILE A 1 96 ? -0.148 17.980 19.483 1.00 91.94 96 ILE A C 1
ATOM 757 O O . ILE A 1 96 ? -0.408 18.019 20.683 1.00 91.94 96 ILE A O 1
ATOM 761 N N . LYS A 1 97 ? -0.421 19.004 18.662 1.00 91.69 97 LYS A N 1
ATOM 762 C CA . LYS A 1 97 ? -1.005 20.269 19.136 1.00 91.69 97 LYS A CA 1
ATOM 763 C C . LYS A 1 97 ? -2.384 20.083 19.783 1.00 91.69 97 LYS A C 1
ATOM 765 O O . LYS A 1 97 ? -2.742 20.842 20.676 1.00 91.69 97 LYS A O 1
ATOM 770 N N . LYS A 1 98 ? -3.154 19.084 19.345 1.00 91.06 98 LYS A N 1
ATOM 771 C CA . LYS A 1 98 ? -4.469 18.728 19.904 1.00 91.06 98 LYS A CA 1
ATOM 772 C C . LYS A 1 98 ? -4.399 17.805 21.133 1.00 91.06 98 LYS A C 1
ATOM 774 O O . LYS A 1 98 ? -5.447 17.457 21.664 1.00 91.06 98 LYS A O 1
ATOM 779 N N . GLY A 1 99 ? -3.205 17.413 21.586 1.00 90.50 99 GLY A N 1
ATOM 780 C CA . GLY A 1 99 ? -3.012 16.564 22.768 1.00 90.50 99 GLY A CA 1
ATOM 781 C C . GLY A 1 99 ? -2.986 15.054 22.498 1.00 90.50 99 GLY A C 1
ATOM 782 O O . GLY A 1 99 ? -2.811 14.285 23.436 1.00 90.50 99 GLY A O 1
ATOM 783 N N . TYR A 1 100 ? -3.071 14.608 21.239 1.00 89.44 100 TYR A N 1
ATOM 784 C CA . TYR A 1 100 ? -3.089 13.183 20.856 1.00 89.44 100 TYR A CA 1
ATOM 785 C C . TYR A 1 100 ? -1.689 12.552 20.737 1.00 89.44 100 TYR A C 1
ATOM 787 O O . TYR A 1 100 ? -1.407 11.744 19.846 1.00 89.44 100 TYR A O 1
ATOM 795 N N . VAL A 1 101 ? -0.751 12.965 21.590 1.00 87.62 101 VAL A N 1
ATOM 796 C CA . VAL A 1 101 ? 0.659 12.536 21.515 1.00 87.62 101 VAL A CA 1
ATOM 797 C C . VAL A 1 101 ? 0.803 11.040 21.806 1.00 87.62 101 VAL A C 1
ATOM 799 O O . VAL A 1 101 ? 1.622 10.354 21.185 1.00 87.62 101 VAL A O 1
ATOM 802 N N . ASN A 1 102 ? -0.019 10.520 22.719 1.00 88.94 102 ASN A N 1
ATOM 803 C CA . ASN A 1 102 ? 0.000 9.117 23.123 1.00 88.94 102 ASN A CA 1
ATOM 804 C C . ASN A 1 102 ? -0.566 8.209 22.024 1.00 88.94 102 ASN A C 1
ATOM 806 O O . ASN A 1 102 ? -0.003 7.153 21.742 1.00 88.94 102 ASN A O 1
ATOM 810 N N . GLU A 1 103 ? -1.641 8.632 21.362 1.00 87.19 103 GLU A N 1
ATOM 811 C CA . GLU A 1 103 ? -2.255 7.938 20.228 1.00 87.19 103 GLU A CA 1
ATOM 812 C C . GLU A 1 103 ? -1.310 7.923 19.024 1.00 87.19 103 GLU A C 1
ATOM 814 O O . GLU A 1 103 ? -1.124 6.880 18.392 1.00 87.19 103 GLU A O 1
ATOM 819 N N . LEU A 1 104 ? -0.647 9.051 18.748 1.00 87.81 104 LEU A N 1
ATOM 820 C CA . LEU A 1 104 ? 0.360 9.141 17.694 1.00 87.81 104 LEU A CA 1
ATOM 821 C C . LEU A 1 104 ? 1.553 8.220 17.980 1.00 87.81 104 LEU A C 1
ATOM 823 O O . LEU A 1 104 ? 2.008 7.507 17.086 1.00 87.81 104 LEU A O 1
ATOM 827 N N . SER A 1 105 ? 2.045 8.210 19.222 1.00 87.94 105 SER A N 1
ATOM 828 C CA . SER A 1 105 ? 3.146 7.336 19.635 1.00 87.94 105 SER A CA 1
ATOM 829 C C . SER A 1 105 ? 2.768 5.866 19.495 1.00 87.94 105 SER A C 1
ATOM 831 O O . SER A 1 105 ? 3.508 5.119 18.865 1.00 87.94 105 SER A O 1
ATOM 833 N N . LYS A 1 106 ? 1.578 5.463 19.964 1.00 91.25 106 LYS A N 1
ATOM 834 C CA . LYS A 1 106 ? 1.057 4.098 19.781 1.00 91.25 106 LYS A CA 1
ATOM 835 C C . LYS A 1 106 ? 1.001 3.707 18.305 1.00 91.25 106 LYS A C 1
ATOM 837 O O . LYS A 1 106 ? 1.490 2.641 17.942 1.00 91.25 106 LYS A O 1
ATOM 842 N N . SER A 1 107 ? 0.462 4.576 17.447 1.00 88.25 107 SER A N 1
ATOM 843 C CA . SER A 1 107 ? 0.413 4.333 16.001 1.00 88.25 107 SER A CA 1
ATOM 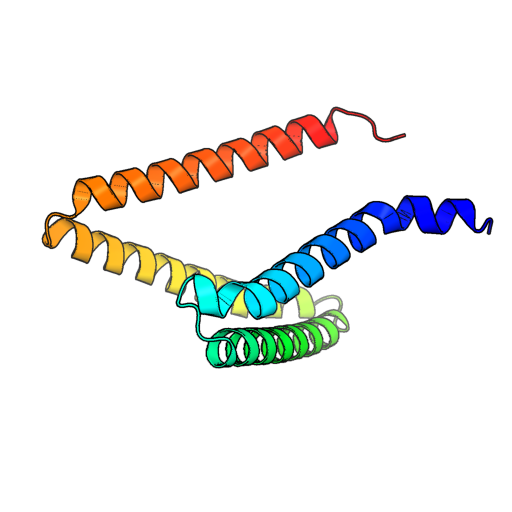844 C C . SER A 1 107 ? 1.813 4.152 15.404 1.00 88.25 107 SER A C 1
ATOM 846 O O . SER A 1 107 ? 2.046 3.193 14.669 1.00 88.25 107 SER A O 1
ATOM 848 N N . ARG A 1 108 ? 2.775 5.012 15.763 1.00 89.38 108 ARG A N 1
ATOM 849 C CA . ARG A 1 108 ? 4.163 4.907 15.285 1.00 89.38 108 ARG A CA 1
ATOM 850 C C . ARG A 1 108 ? 4.861 3.646 15.791 1.00 89.38 108 ARG A C 1
ATOM 852 O O . ARG A 1 108 ? 5.568 3.010 15.014 1.00 89.38 108 ARG A O 1
ATOM 859 N N . THR A 1 109 ? 4.639 3.252 17.044 1.00 92.62 109 THR A N 1
ATOM 860 C CA . THR A 1 109 ? 5.171 2.005 17.610 1.00 92.62 109 THR A CA 1
ATO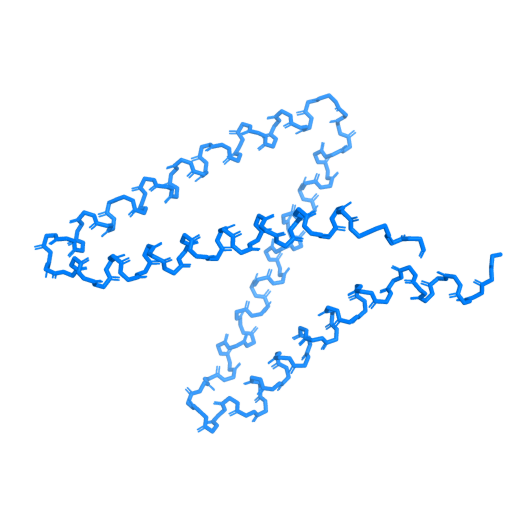M 861 C C . THR A 1 109 ? 4.656 0.786 16.850 1.00 92.62 109 THR A C 1
ATOM 863 O O . THR A 1 109 ? 5.453 -0.088 16.520 1.00 92.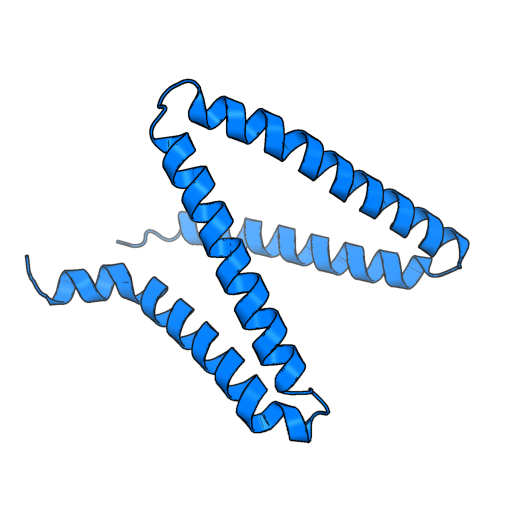62 109 THR A O 1
ATOM 866 N N . VAL A 1 110 ? 3.364 0.740 16.507 1.00 92.06 110 VAL A N 1
ATOM 867 C CA . VAL A 1 110 ? 2.792 -0.355 15.702 1.00 92.06 110 VAL A CA 1
ATOM 868 C C . VAL A 1 110 ? 3.437 -0.411 14.318 1.00 92.06 110 VAL A C 1
ATOM 870 O O . VAL A 1 110 ? 3.855 -1.483 13.883 1.00 92.06 110 VAL A O 1
ATOM 873 N N . THR A 1 111 ? 3.586 0.731 13.642 1.00 90.75 111 THR A N 1
ATOM 874 C CA . THR A 1 111 ? 4.241 0.778 12.327 1.00 90.75 111 THR A CA 1
ATOM 875 C C . THR A 1 111 ? 5.699 0.323 12.403 1.00 90.75 111 THR A C 1
ATOM 877 O O . THR A 1 111 ? 6.136 -0.456 11.561 1.00 90.75 111 THR A O 1
ATOM 880 N N . LEU A 1 112 ? 6.455 0.750 13.419 1.00 92.69 112 LEU A N 1
ATOM 881 C CA . LEU A 1 112 ? 7.838 0.306 13.624 1.00 92.69 112 LEU A CA 1
ATOM 882 C C . LEU A 1 112 ? 7.923 -1.198 13.900 1.00 92.69 112 LEU A C 1
ATOM 884 O O . LEU A 1 112 ? 8.758 -1.874 13.306 1.00 92.69 112 LEU A O 1
ATOM 888 N N . ALA A 1 113 ? 7.040 -1.731 14.747 1.00 93.94 113 ALA A N 1
ATOM 889 C CA . ALA A 1 113 ? 6.977 -3.160 15.031 1.00 93.94 113 ALA A CA 1
ATOM 890 C C . ALA A 1 113 ? 6.679 -3.977 13.764 1.00 93.94 113 ALA A C 1
ATOM 892 O O . ALA A 1 113 ? 7.334 -4.989 13.519 1.00 93.94 113 ALA A O 1
ATOM 893 N N . LEU A 1 114 ? 5.751 -3.507 12.922 1.00 92.88 114 LEU A N 1
ATOM 894 C CA . LEU A 1 114 ? 5.448 -4.127 11.633 1.00 92.88 114 LEU A CA 1
ATOM 895 C C . LEU A 1 114 ? 6.667 -4.110 10.700 1.00 92.88 114 LEU A C 1
ATOM 897 O O . LEU A 1 114 ? 7.002 -5.139 10.121 1.00 92.88 114 LEU A O 1
ATOM 901 N N . LEU A 1 115 ? 7.347 -2.966 10.569 1.00 92.69 115 LEU A N 1
ATOM 902 C CA . LEU A 1 115 ? 8.534 -2.837 9.717 1.00 92.69 115 LEU A CA 1
ATOM 903 C C . LEU A 1 115 ? 9.659 -3.773 10.170 1.00 92.69 115 LEU A C 1
ATOM 905 O O . LEU A 1 115 ? 10.238 -4.475 9.344 1.00 92.69 115 LEU A O 1
ATOM 909 N N . ILE A 1 116 ? 9.924 -3.835 11.476 1.00 94.75 116 ILE A N 1
ATOM 910 C CA . ILE A 1 116 ? 10.899 -4.766 12.056 1.00 94.75 116 ILE A CA 1
ATOM 911 C C . ILE A 1 116 ? 10.479 -6.214 11.777 1.00 94.75 116 ILE A C 1
ATOM 913 O O . ILE A 1 116 ? 11.303 -7.011 11.339 1.00 94.75 116 ILE A O 1
ATOM 917 N N . GLY A 1 117 ? 9.199 -6.548 11.960 1.00 93.75 117 GLY A N 1
ATOM 918 C CA . GLY A 1 117 ? 8.663 -7.878 11.671 1.00 93.75 117 GLY A CA 1
ATOM 919 C C . GLY A 1 117 ? 8.831 -8.290 10.207 1.00 93.75 117 GLY A C 1
ATOM 920 O O . GLY A 1 117 ? 9.255 -9.412 9.937 1.00 93.75 117 GLY A O 1
ATOM 921 N N . ILE A 1 118 ? 8.574 -7.382 9.259 1.00 92.50 118 ILE A N 1
ATOM 922 C CA . ILE A 1 118 ? 8.790 -7.624 7.824 1.00 92.50 118 ILE A CA 1
ATOM 923 C C . ILE A 1 118 ? 10.276 -7.852 7.531 1.00 92.50 118 ILE A C 1
ATOM 925 O O . ILE A 1 118 ? 10.609 -8.782 6.800 1.00 92.50 118 ILE A O 1
ATOM 929 N N . ILE A 1 119 ? 11.171 -7.047 8.114 1.00 93.12 119 ILE A N 1
ATOM 930 C CA . ILE A 1 119 ? 12.623 -7.211 7.947 1.00 93.12 119 ILE A CA 1
ATOM 931 C C . ILE A 1 119 ? 13.078 -8.571 8.485 1.00 93.12 119 ILE A C 1
ATOM 933 O O . ILE A 1 119 ? 13.765 -9.304 7.778 1.00 93.12 119 ILE A O 1
ATOM 937 N N . ILE A 1 120 ? 12.660 -8.942 9.698 1.00 91.81 120 ILE A N 1
ATOM 938 C CA . ILE A 1 120 ? 12.981 -10.246 10.296 1.00 91.81 120 ILE A CA 1
ATOM 939 C C . ILE A 1 120 ? 12.437 -11.380 9.423 1.00 91.81 120 ILE A C 1
ATOM 941 O O . ILE A 1 120 ? 13.164 -12.323 9.125 1.00 91.81 120 ILE A O 1
ATOM 945 N N . GLY A 1 121 ? 11.187 -11.279 8.968 1.00 90.81 121 GLY A N 1
ATOM 946 C CA . GLY A 1 121 ? 10.570 -12.271 8.090 1.00 90.81 121 GLY A CA 1
ATOM 947 C C . GLY A 1 121 ? 11.301 -12.423 6.755 1.00 90.81 121 GLY A C 1
ATOM 948 O O . GLY A 1 121 ? 11.508 -13.545 6.305 1.00 90.81 121 GLY A O 1
ATOM 949 N N . TYR A 1 122 ? 11.747 -11.319 6.149 1.00 88.88 122 TYR A N 1
ATOM 950 C CA . TYR A 1 122 ? 12.553 -11.342 4.927 1.00 88.88 122 TYR A CA 1
ATOM 951 C C . TYR A 1 122 ? 13.905 -12.022 5.155 1.00 88.88 122 TYR A C 1
ATOM 953 O O . TYR A 1 122 ? 14.300 -12.889 4.379 1.00 88.88 122 TYR A O 1
ATOM 961 N N . ILE A 1 123 ? 14.592 -11.664 6.244 1.00 90.75 123 ILE A N 1
ATOM 962 C CA . ILE A 1 123 ? 15.876 -12.259 6.618 1.00 90.75 123 ILE A CA 1
ATOM 963 C C . ILE A 1 123 ? 15.715 -13.773 6.822 1.00 90.75 123 ILE A C 1
ATOM 965 O O . ILE A 1 123 ? 16.436 -14.552 6.205 1.00 90.75 123 ILE A O 1
ATOM 969 N N . LEU A 1 124 ? 14.733 -14.203 7.621 1.00 88.50 124 LEU A N 1
ATOM 970 C CA . LEU A 1 124 ? 14.457 -15.621 7.874 1.00 88.50 124 LEU A CA 1
ATOM 971 C C . LEU A 1 124 ? 14.038 -16.372 6.605 1.00 88.50 124 LEU A C 1
ATOM 973 O O . LEU A 1 124 ? 14.525 -17.470 6.359 1.00 88.50 124 LEU A O 1
ATOM 977 N N . GLY A 1 125 ? 13.177 -15.778 5.778 1.00 83.25 125 GLY A N 1
ATOM 978 C CA . GLY A 1 125 ? 12.728 -16.372 4.519 1.00 83.25 125 GLY A CA 1
ATOM 979 C C . GLY A 1 125 ? 13.844 -16.528 3.484 1.00 83.25 125 GLY A C 1
ATOM 980 O O . GLY A 1 125 ? 13.779 -17.436 2.668 1.00 83.25 125 GLY A O 1
ATOM 981 N N . ASN A 1 126 ? 14.874 -15.680 3.535 1.00 83.44 126 ASN A N 1
ATOM 982 C CA . ASN A 1 126 ? 16.057 -15.797 2.684 1.00 83.44 126 ASN A CA 1
ATOM 983 C C . ASN A 1 126 ? 17.100 -16.784 3.245 1.00 83.44 126 ASN A C 1
ATOM 985 O O . ASN A 1 126 ? 17.889 -17.335 2.483 1.00 83.44 126 ASN A O 1
ATOM 989 N N . PHE A 1 127 ? 17.122 -17.003 4.565 1.00 81.69 127 PHE A N 1
ATOM 990 C CA . PHE A 1 127 ? 18.001 -17.985 5.213 1.00 81.69 127 PHE A CA 1
ATOM 991 C C . PHE A 1 127 ? 17.472 -19.417 5.169 1.00 81.69 127 PHE A C 1
ATOM 993 O O . PHE A 1 127 ? 18.269 -20.344 5.265 1.00 81.69 127 PHE A O 1
ATOM 1000 N N . ILE A 1 128 ? 16.158 -19.612 5.053 1.00 73.50 128 ILE A N 1
ATOM 1001 C CA . ILE A 1 128 ? 15.567 -20.933 4.847 1.00 73.50 128 ILE A CA 1
ATOM 1002 C C . ILE A 1 128 ? 15.640 -21.222 3.341 1.00 73.50 128 ILE A C 1
ATOM 1004 O O . ILE A 1 128 ? 14.874 -20.618 2.587 1.00 73.50 128 ILE A O 1
ATOM 1008 N N . PRO A 1 129 ? 16.545 -22.104 2.873 1.00 65.12 129 PRO A N 1
ATOM 1009 C CA . PRO A 1 129 ? 16.582 -22.479 1.471 1.00 65.12 129 PRO A CA 1
ATOM 1010 C C . PRO A 1 129 ? 15.272 -23.193 1.144 1.00 65.12 129 PRO A C 1
ATOM 1012 O O . PRO A 1 129 ? 14.997 -24.289 1.629 1.00 65.12 129 PRO A O 1
ATOM 1015 N N . LEU A 1 130 ? 14.430 -22.533 0.357 1.00 62.38 130 LEU A N 1
ATOM 1016 C CA . LEU A 1 130 ? 13.283 -23.156 -0.284 1.00 62.38 130 LEU A CA 1
ATOM 1017 C C . LEU A 1 130 ? 13.786 -23.851 -1.555 1.00 62.38 130 LEU A C 1
ATOM 1019 O O . LEU A 1 130 ? 13.540 -23.371 -2.662 1.00 62.38 130 LEU A O 1
ATOM 1023 N N . GLU A 1 131 ? 14.542 -24.934 -1.373 1.00 58.19 131 GLU A N 1
ATOM 1024 C CA . GLU A 1 131 ? 14.642 -26.002 -2.377 1.00 58.19 131 GLU A CA 1
ATOM 1025 C C . GLU A 1 131 ? 13.457 -26.965 -2.222 1.00 58.19 131 GLU A C 1
ATOM 1027 O O . GLU A 1 131 ? 13.100 -27.299 -1.066 1.00 58.19 131 GLU A O 1
#

Sequence (131 aa):
MNRLSIISYYKWKILFWGILFSLIGAALVYGPEYGINQRIVVLITVVLGIFTQVFTGITSLIALIPFFGPFILKVISIPVFYILNAVGWIVSGVAIKKGYVNELSKSRTVTLALLIGIIIGYILGNFIPLE

Secondary structure (DSSP, 8-state):
--HHHHHHHHHHHHHHHHHHHHHHHHHHHTGGGGT--HHHHHHHHHHHHHHHHHHHHHHHHHHTSTTHHHHHHHHHHHHHHHHHHHHHHHHHHHHHHTT-HHHHHHHHHHHHHHHHHHHHHHHHHHHS---

pLDDT: mean 86.5, std 8.53, range [52.41, 95.0]

Organism: NCBI:txid408172

Foldseek 3Di:
DDPVVVCVVCVVVVVVVVVVVVVLVCCQPCVVVVVHDNVVSVVVVVVVVVVVVVVVVVLVVLVVVPPCSVVVCCVVVVVVVVVVVVVVVVVQVVCVVVVVPVVSVVVVVVVVVVVVVVVVVVVVVVVPPPD